Protein AF-A0A5D2XJV5-F1 (afdb_monomer)

Secondary structure (DSSP, 8-state):
--HHHHHHHHHHHHHHHT-TTSSS-S--EEEEEE-SSTT-EEEEEEEEEEEEEEETTEEEEEEEEEEE-SSTTSEEEEEE-GGGEE-BS--HHHHHHHHHTTTTT--S---BHHHHHHHHHHHHHHHHHHHHHHT--

Nearest PDB structures (foldseek):
  7uw8-assembly1_A  TM=7.074E-01  e=2.731E-01  Drosophila melanogaster
  7uve-assembly1_A  TM=6.570E-01  e=4.070E-01  Drosophila melanogaster
  3oa6-assembly1_B  TM=5.394E-01  e=4.561E-01  Homo sapiens
  3m9q-assembly2_B  TM=5.382E-01  e=5.730E-01  Drosophila melanogaster
  3ob9-assembly4_D  TM=4.872E-01  e=5.412E-01  Homo sapiens

pLDDT: mean 74.32, std 17.17, range [41.03, 94.56]

Mean predicted aligned error: 12.44 Å

Foldseek 3Di:
DCPVVVLVVVLVVVCVVQDVPPPARQFDAWWWADDPDPPDIFIWTFRDWDWDADDPVGIAIWTWTFTDDLDNVDTDIDTHHPVRIFGWPDDPSLSSSCSPVVNPSPDPDTDTPVNVVVVVVVVVVVVVVVVVVVVVD

InterPro domains:
  IPR007462 Protein CONTINUOUS VASCULAR RING 1-like [PF04367] (1-74)
  IPR007462 Protein CONTINUOUS VASCULAR RING 1-like [PTHR31876] (1-114)

Sequence (137 aa):
MPLISYIYSASKQISTAISPDQKSKAFKEVAIIRHPRIGEYGFGFITSTVILHGSSAGSEELNCVYVPSNHLYTGDVFLISSNGIVRPNLSVREGIEIVISGGMSVPRMLTTLDARVNEAIEIAGLENSTTQVTAAS

Solvent-accessible surface area (backbone atoms only — not comparable to full-atom values): 8058 Å² total; per-residue (Å²): 132,72,68,65,61,54,54,53,50,54,47,47,56,52,50,59,76,64,38,80,86,46,99,63,62,68,63,70,38,34,32,36,33,76,38,101,51,92,94,41,72,36,65,30,29,32,47,51,74,48,76,48,76,77,51,102,88,44,75,44,67,27,35,35,30,41,29,56,53,96,44,89,90,44,61,50,79,42,77,39,44,68,89,60,48,44,43,47,74,50,53,55,64,57,49,50,46,18,52,77,52,74,51,73,62,57,68,98,72,82,52,41,52,68,56,53,52,52,54,52,50,52,54,52,53,54,54,59,56,56,56,59,64,65,74,75,113

Structure (mmCIF, N/CA/C/O backbone):
data_AF-A0A5D2XJV5-F1
#
_entry.id   AF-A0A5D2XJV5-F1
#
loop_
_atom_site.group_PDB
_atom_site.id
_atom_site.type_symbol
_atom_site.label_atom_id
_atom_site.label_alt_id
_atom_site.label_comp_id
_atom_site.label_asym_id
_atom_site.label_entity_id
_atom_site.label_seq_id
_atom_site.pdbx_PDB_ins_code
_atom_site.Cartn_x
_atom_site.Cartn_y
_atom_site.Cartn_z
_atom_site.occupancy
_atom_site.B_iso_or_equiv
_atom_site.auth_seq_id
_atom_site.auth_comp_id
_atom_site.auth_asym_id
_atom_site.auth_atom_id
_atom_site.pdbx_PDB_model_num
ATOM 1 N N . MET A 1 1 ? 30.961 8.933 -4.464 1.00 46.91 1 MET A N 1
ATOM 2 C CA . MET A 1 1 ? 29.707 8.710 -5.220 1.00 46.91 1 MET A CA 1
ATOM 3 C C . MET A 1 1 ? 28.531 9.291 -4.427 1.00 46.91 1 MET A C 1
ATOM 5 O O . MET A 1 1 ? 28.173 8.696 -3.420 1.00 46.91 1 MET A O 1
ATOM 9 N N . PRO A 1 2 ? 27.980 10.463 -4.800 1.00 48.50 2 PRO A N 1
ATOM 10 C CA . PRO A 1 2 ? 27.105 11.281 -3.941 1.00 48.50 2 PRO A CA 1
ATOM 11 C C . PRO A 1 2 ? 25.588 11.025 -4.088 1.00 48.50 2 PRO A C 1
ATOM 13 O O . PRO A 1 2 ? 24.788 11.710 -3.455 1.00 48.50 2 PRO A O 1
ATOM 16 N N . LEU A 1 3 ? 25.162 10.045 -4.896 1.00 48.38 3 LEU A N 1
ATOM 17 C CA . LEU A 1 3 ? 23.733 9.771 -5.127 1.00 48.38 3 LEU A CA 1
ATOM 18 C C . LEU A 1 3 ? 23.038 9.193 -3.879 1.00 48.38 3 LEU A C 1
ATOM 20 O O . LEU A 1 3 ? 21.909 9.557 -3.560 1.00 48.38 3 LEU A O 1
ATOM 24 N N . ILE A 1 4 ? 23.754 8.350 -3.126 1.00 47.66 4 ILE A N 1
ATOM 25 C CA . ILE A 1 4 ? 23.247 7.697 -1.914 1.00 47.66 4 ILE A CA 1
ATOM 26 C C . ILE A 1 4 ? 22.898 8.733 -0.833 1.00 47.66 4 ILE A C 1
ATOM 28 O O . ILE A 1 4 ? 21.841 8.647 -0.214 1.00 47.66 4 ILE A O 1
ATOM 32 N N . SER A 1 5 ? 23.729 9.761 -0.637 1.00 47.28 5 SER A N 1
ATOM 33 C CA . SER A 1 5 ? 23.507 10.765 0.413 1.00 47.28 5 SER A CA 1
ATOM 34 C C . SER A 1 5 ? 22.274 11.645 0.182 1.00 47.28 5 SER A C 1
ATOM 36 O O . SER A 1 5 ? 21.680 12.105 1.155 1.00 47.28 5 SER A O 1
ATOM 38 N N . TYR A 1 6 ? 21.870 11.865 -1.074 1.00 51.78 6 TYR A N 1
ATOM 39 C CA . TYR A 1 6 ? 20.719 12.717 -1.401 1.00 51.78 6 TYR A CA 1
ATOM 40 C C . TYR A 1 6 ? 19.375 11.997 -1.189 1.00 51.78 6 TYR A C 1
ATOM 42 O O . TYR A 1 6 ? 18.397 12.601 -0.755 1.00 51.78 6 TYR A O 1
ATOM 50 N N . ILE A 1 7 ? 19.339 10.677 -1.410 1.00 53.44 7 ILE A N 1
ATOM 51 C CA . ILE A 1 7 ? 18.173 9.839 -1.088 1.00 53.44 7 ILE A CA 1
ATOM 52 C C . ILE A 1 7 ? 17.981 9.778 0.432 1.00 53.44 7 ILE A C 1
ATOM 54 O O . ILE A 1 7 ? 16.867 9.963 0.918 1.00 53.44 7 ILE A O 1
ATOM 58 N N . TYR A 1 8 ? 19.067 9.609 1.198 1.00 49.47 8 TYR A N 1
ATOM 59 C CA . TYR A 1 8 ? 18.996 9.619 2.662 1.00 49.47 8 TYR A CA 1
ATOM 60 C C . TYR A 1 8 ? 18.536 10.970 3.224 1.00 49.47 8 TYR A C 1
ATOM 62 O O . TYR A 1 8 ? 17.815 10.982 4.218 1.00 49.47 8 TYR A O 1
ATOM 70 N N . SER A 1 9 ? 18.903 12.105 2.616 1.00 51.38 9 SER A N 1
ATOM 71 C CA . SER A 1 9 ? 18.490 13.428 3.107 1.00 51.38 9 SER A CA 1
ATOM 72 C C . SER A 1 9 ? 17.022 13.749 2.803 1.00 51.38 9 SER A C 1
ATOM 74 O O . SER A 1 9 ? 16.323 14.228 3.697 1.00 51.38 9 SER A O 1
ATOM 76 N N . ALA A 1 10 ? 16.523 13.430 1.604 1.00 49.62 10 ALA A N 1
ATOM 77 C CA . ALA A 1 10 ? 15.105 13.576 1.255 1.00 49.62 10 ALA A CA 1
ATOM 78 C C . ALA A 1 10 ? 14.216 12.602 2.050 1.00 49.62 10 ALA A C 1
ATOM 80 O O . ALA A 1 10 ? 13.194 13.006 2.607 1.00 49.62 10 ALA A O 1
ATOM 81 N N . SER A 1 11 ? 14.661 11.348 2.194 1.00 46.62 11 SER A N 1
ATOM 82 C CA . SER A 1 11 ? 14.035 10.351 3.071 1.00 46.62 11 SER A CA 1
ATOM 83 C C . SER A 1 11 ? 13.986 10.835 4.522 1.00 46.62 11 SER A C 1
ATOM 85 O O . SER A 1 11 ? 12.948 10.735 5.170 1.00 46.62 11 SER A O 1
ATOM 87 N N . LYS A 1 12 ? 15.059 11.462 5.025 1.00 53.22 12 LYS A N 1
ATOM 88 C CA . LYS A 1 12 ? 15.091 12.025 6.381 1.00 53.22 12 LYS A CA 1
ATOM 89 C C . LYS A 1 12 ? 14.098 13.172 6.556 1.00 53.22 12 LYS A C 1
ATOM 91 O O . LYS A 1 12 ? 13.391 13.162 7.554 1.00 53.22 12 LYS A O 1
ATOM 96 N N . GLN A 1 13 ? 13.999 14.102 5.601 1.00 51.75 13 GLN A N 1
ATOM 97 C CA . GLN A 1 13 ? 13.048 15.226 5.658 1.00 51.75 13 GLN A CA 1
ATOM 98 C C . GLN A 1 13 ? 11.589 14.756 5.666 1.00 51.75 13 GLN A C 1
ATOM 100 O O . GLN A 1 13 ? 10.792 15.219 6.484 1.00 51.75 13 GLN A O 1
ATOM 105 N N . ILE A 1 14 ? 11.262 13.783 4.818 1.00 53.25 14 ILE A N 1
ATOM 106 C CA . ILE A 1 14 ? 9.936 13.167 4.747 1.00 53.25 14 ILE A CA 1
ATOM 107 C C . ILE A 1 14 ? 9.652 12.337 6.006 1.00 53.25 14 ILE A C 1
ATOM 109 O O . ILE A 1 14 ? 8.588 12.465 6.602 1.00 53.25 14 ILE A O 1
ATOM 113 N N . SER A 1 15 ? 10.624 11.560 6.488 1.00 47.09 15 SER A N 1
ATOM 114 C CA . SER A 1 15 ? 10.507 10.803 7.737 1.00 47.09 15 SER A CA 1
ATOM 115 C C . SER A 1 15 ? 10.274 11.706 8.953 1.00 47.09 15 SER A C 1
ATOM 117 O O . SER A 1 15 ? 9.565 11.288 9.863 1.00 47.09 15 SER A O 1
ATOM 119 N N . THR A 1 16 ? 10.828 12.926 8.984 1.00 50.81 16 THR A N 1
ATOM 120 C CA . THR A 1 16 ? 10.517 13.927 10.025 1.00 50.81 16 THR A CA 1
ATOM 121 C C . THR A 1 16 ? 9.150 14.582 9.854 1.00 50.81 16 THR A C 1
ATOM 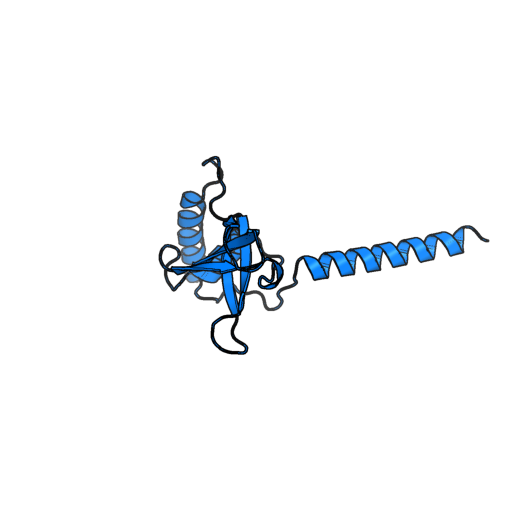123 O O . THR A 1 16 ? 8.548 14.954 10.855 1.00 50.81 16 THR A O 1
ATOM 126 N N . ALA A 1 17 ? 8.627 14.714 8.631 1.00 51.81 17 ALA A N 1
ATOM 127 C CA . ALA A 1 17 ? 7.255 15.186 8.413 1.00 51.81 17 ALA A CA 1
ATOM 128 C C . ALA A 1 17 ? 6.214 14.143 8.866 1.00 51.81 17 ALA A C 1
ATOM 130 O O . ALA A 1 17 ? 5.116 14.494 9.286 1.00 51.81 17 ALA A O 1
ATOM 131 N N . ILE A 1 18 ? 6.598 12.864 8.850 1.00 52.47 18 ILE A N 1
ATOM 132 C CA . ILE A 1 18 ? 5.821 11.712 9.330 1.00 52.47 18 ILE A CA 1
ATOM 133 C C . ILE A 1 18 ? 6.309 11.305 10.743 1.00 52.47 18 ILE A C 1
ATOM 135 O O . ILE A 1 18 ? 6.248 10.138 11.132 1.00 52.47 18 ILE A O 1
ATOM 139 N N . SER A 1 19 ? 6.858 12.261 11.509 1.00 41.22 19 SER A N 1
ATOM 140 C CA . SER A 1 19 ? 7.421 12.016 12.841 1.00 41.22 19 SER A CA 1
ATOM 141 C C . SER A 1 19 ? 6.413 11.311 13.765 1.00 41.22 19 SER A C 1
ATOM 143 O O . SER A 1 19 ? 5.243 11.700 13.803 1.00 41.22 19 SER A O 1
ATOM 145 N N . PRO A 1 20 ? 6.858 10.341 14.585 1.00 46.59 20 PRO A N 1
ATOM 146 C CA . PRO A 1 20 ? 6.006 9.576 15.502 1.00 46.59 20 PRO A CA 1
ATOM 147 C C . PRO A 1 20 ? 5.401 10.399 16.657 1.00 46.59 20 PRO A C 1
ATOM 149 O O . PRO A 1 20 ? 4.623 9.857 17.437 1.00 46.59 20 PRO A O 1
ATOM 152 N N . ASP A 1 21 ? 5.754 11.684 16.772 1.00 45.12 21 ASP A N 1
ATOM 153 C CA . ASP A 1 21 ? 5.359 12.583 17.866 1.00 45.12 21 ASP A CA 1
ATOM 154 C C . ASP A 1 21 ? 4.009 13.297 17.631 1.00 45.12 21 ASP A C 1
ATOM 156 O O . ASP A 1 21 ? 3.468 13.958 18.515 1.00 45.12 21 ASP A O 1
ATOM 160 N N . GLN A 1 22 ? 3.399 13.118 16.455 1.00 46.19 22 GLN A N 1
ATOM 161 C CA . GLN A 1 22 ? 1.967 13.356 16.279 1.00 46.19 22 GLN A CA 1
ATOM 162 C C . GLN A 1 22 ? 1.247 12.058 16.653 1.00 46.19 22 GLN A C 1
ATOM 164 O O . GLN A 1 22 ? 1.525 11.013 16.073 1.00 46.19 22 GLN A O 1
ATOM 169 N N . LYS A 1 23 ? 0.320 12.106 17.615 1.00 41.03 23 LYS A N 1
ATOM 170 C CA . LYS A 1 23 ? -0.398 10.963 18.235 1.00 41.03 23 LYS A CA 1
ATOM 171 C C . LYS A 1 23 ? -1.172 10.025 17.275 1.00 41.03 23 LYS A C 1
ATOM 173 O O . LYS A 1 23 ? -1.917 9.164 17.731 1.00 41.03 23 LYS A O 1
ATOM 178 N N . SER A 1 24 ? -0.995 10.154 15.963 1.00 46.34 24 SER A N 1
ATOM 179 C CA . SER A 1 24 ? -1.520 9.286 14.916 1.00 46.34 24 SER A CA 1
ATOM 180 C C . SER A 1 24 ? -0.438 9.076 13.851 1.00 46.34 24 SER A C 1
ATOM 182 O O . SER A 1 24 ? -0.157 9.982 13.070 1.00 46.34 24 SER A O 1
ATOM 184 N N . LYS A 1 25 ? 0.165 7.881 13.789 1.00 56.47 25 LYS A N 1
ATOM 185 C CA . LYS A 1 25 ? 1.030 7.476 12.666 1.00 56.47 25 LYS A CA 1
ATOM 186 C C . LYS A 1 25 ? 0.222 7.597 11.363 1.00 56.47 25 LYS A C 1
ATOM 188 O O . LYS A 1 25 ? -0.705 6.819 11.165 1.00 56.47 25 LYS A O 1
ATOM 193 N N . ALA A 1 26 ? 0.537 8.578 10.511 1.00 65.75 26 ALA A N 1
ATOM 194 C CA . ALA A 1 26 ? -0.236 8.866 9.292 1.00 65.75 26 ALA A CA 1
ATOM 195 C C . ALA A 1 26 ? -0.251 7.688 8.299 1.00 65.75 26 ALA A C 1
ATOM 197 O O . ALA A 1 26 ? -1.262 7.435 7.650 1.00 65.75 26 ALA A O 1
ATOM 198 N N . PHE A 1 27 ? 0.850 6.935 8.240 1.00 71.88 27 PHE A N 1
ATOM 199 C CA . PHE A 1 27 ? 0.951 5.659 7.539 1.00 71.88 27 PHE A CA 1
ATOM 200 C C . PHE A 1 27 ? 1.148 4.546 8.562 1.00 71.88 27 PHE A C 1
ATOM 202 O O . PHE A 1 27 ? 2.064 4.601 9.388 1.00 71.88 27 PHE A O 1
ATOM 209 N N . LYS A 1 28 ? 0.279 3.542 8.510 1.00 82.19 28 LYS A N 1
ATOM 210 C CA . LYS A 1 28 ? 0.294 2.407 9.433 1.00 82.19 28 LYS A CA 1
ATOM 211 C C . LYS A 1 28 ? 1.114 1.257 8.869 1.00 82.19 28 LYS A C 1
ATOM 213 O O . LYS A 1 28 ? 1.970 0.722 9.567 1.00 82.19 28 LYS A O 1
ATOM 218 N N . GLU A 1 29 ? 0.876 0.919 7.605 1.00 89.81 29 GLU A N 1
ATOM 219 C CA . GLU A 1 29 ? 1.428 -0.265 6.943 1.00 89.81 29 GLU A CA 1
ATOM 220 C C . GLU A 1 29 ? 1.711 0.018 5.464 1.00 89.81 29 GLU A C 1
ATOM 222 O O . GLU A 1 29 ? 1.107 0.909 4.864 1.00 89.81 29 GLU A O 1
ATOM 227 N N . VAL A 1 30 ? 2.611 -0.764 4.868 1.00 93.00 30 VAL A N 1
ATOM 228 C CA . VAL A 1 30 ? 2.800 -0.807 3.413 1.00 93.00 30 VAL A CA 1
ATOM 229 C C . VAL A 1 30 ? 1.758 -1.750 2.814 1.00 93.00 30 VAL A C 1
ATOM 231 O O . VAL A 1 30 ? 1.451 -2.795 3.384 1.00 93.00 30 VAL A O 1
ATOM 234 N N . ALA A 1 31 ? 1.225 -1.390 1.654 1.00 94.56 31 ALA A N 1
ATOM 235 C CA . ALA A 1 31 ? 0.277 -2.185 0.892 1.00 94.56 31 ALA A CA 1
ATOM 236 C C . ALA A 1 31 ? 0.770 -2.365 -0.542 1.00 94.56 31 ALA A C 1
ATOM 238 O O . ALA A 1 31 ? 1.315 -1.448 -1.154 1.00 94.56 31 ALA A O 1
ATOM 239 N N . ILE A 1 32 ? 0.524 -3.547 -1.090 1.00 94.19 32 ILE A N 1
ATOM 240 C CA . ILE A 1 32 ? 0.599 -3.821 -2.518 1.00 94.19 32 ILE A CA 1
ATOM 241 C C . ILE A 1 32 ? -0.825 -4.102 -2.984 1.00 94.19 32 ILE A C 1
ATOM 243 O O . ILE A 1 32 ? -1.509 -4.972 -2.440 1.00 94.19 32 ILE A O 1
ATOM 247 N N . ILE A 1 33 ? -1.280 -3.344 -3.977 1.00 94.00 33 ILE A N 1
ATOM 248 C CA . ILE A 1 33 ? -2.641 -3.429 -4.511 1.00 94.00 33 ILE A CA 1
ATOM 249 C C . ILE A 1 33 ? -2.603 -3.780 -5.993 1.00 94.00 33 ILE A C 1
ATOM 251 O O . ILE A 1 33 ? -1.618 -3.508 -6.677 1.00 94.00 33 ILE A O 1
ATOM 255 N N . ARG A 1 34 ? -3.684 -4.359 -6.517 1.00 89.38 34 ARG A N 1
ATOM 256 C CA . ARG A 1 34 ? -3.825 -4.539 -7.967 1.00 89.38 34 ARG A CA 1
ATOM 257 C C . ARG A 1 34 ? -4.043 -3.178 -8.630 1.00 89.38 34 ARG A C 1
ATOM 259 O O . ARG A 1 34 ? -4.920 -2.429 -8.208 1.00 89.38 34 ARG A O 1
ATOM 266 N N . HIS A 1 35 ? -3.247 -2.861 -9.647 1.00 83.44 35 HIS A N 1
ATOM 267 C CA . HIS A 1 35 ? -3.429 -1.662 -10.468 1.00 83.44 35 HIS A CA 1
ATOM 268 C C . HIS A 1 35 ? -4.442 -1.971 -11.602 1.00 83.44 35 HIS A C 1
ATOM 270 O O . HIS A 1 35 ? -4.690 -3.148 -11.870 1.00 83.44 35 HIS A O 1
ATOM 276 N N . PRO A 1 36 ? -5.083 -0.979 -12.259 1.00 77.88 36 PRO A N 1
ATOM 277 C CA . PRO A 1 36 ? -6.202 -1.201 -13.182 1.00 77.88 36 PRO A CA 1
ATOM 278 C C . PRO A 1 36 ? -5.924 -2.174 -14.330 1.00 77.88 36 PRO A C 1
ATOM 280 O O . PRO A 1 36 ? -6.858 -2.736 -14.900 1.00 77.88 36 PRO A O 1
ATOM 283 N N . ARG A 1 37 ? -4.655 -2.369 -14.699 1.00 83.75 37 ARG A N 1
ATOM 284 C CA . ARG A 1 37 ? -4.260 -3.319 -15.735 1.00 83.75 37 ARG A CA 1
ATOM 285 C C . ARG A 1 37 ? -3.905 -4.670 -15.128 1.00 83.75 37 ARG A C 1
ATOM 287 O O . ARG A 1 37 ? -3.255 -4.780 -14.092 1.00 83.75 37 ARG A O 1
ATOM 294 N N . ILE A 1 38 ? -4.313 -5.722 -15.829 1.00 83.56 38 ILE A N 1
ATOM 295 C CA . ILE A 1 38 ? -4.047 -7.105 -15.435 1.00 83.56 38 ILE A CA 1
ATOM 296 C C . ILE A 1 38 ? -2.533 -7.329 -15.361 1.00 83.56 38 ILE A C 1
ATOM 298 O O . ILE A 1 38 ? -1.813 -7.058 -16.318 1.00 83.56 38 ILE A O 1
ATOM 302 N N . GLY A 1 39 ? -2.072 -7.853 -14.225 1.00 83.75 39 GLY A N 1
ATOM 303 C CA . GLY A 1 39 ? -0.657 -8.132 -13.975 1.00 83.75 39 GLY A CA 1
ATOM 304 C C . GLY A 1 39 ? 0.138 -6.951 -13.414 1.00 83.75 39 GLY A C 1
ATOM 305 O O . GLY A 1 39 ? 1.299 -7.140 -13.061 1.00 83.75 39 GLY A O 1
ATOM 306 N N . GLU A 1 40 ? -0.465 -5.767 -13.279 1.00 88.25 40 GLU A N 1
ATOM 307 C CA . GLU A 1 40 ? 0.180 -4.615 -12.655 1.00 88.25 40 GLU A CA 1
ATOM 308 C C . GLU A 1 40 ? -0.161 -4.531 -11.161 1.00 88.25 40 GLU A C 1
ATOM 310 O O . GLU A 1 40 ? -1.297 -4.754 -10.728 1.00 88.25 40 GLU A O 1
ATOM 315 N N . TYR A 1 41 ? 0.844 -4.171 -10.367 1.00 91.12 41 TYR A N 1
ATOM 316 C CA . TYR A 1 41 ? 0.719 -3.963 -8.932 1.00 91.12 41 TYR A CA 1
ATOM 317 C C . TYR A 1 41 ? 1.204 -2.563 -8.575 1.00 91.12 41 TYR A C 1
ATOM 319 O O . TYR A 1 41 ? 2.228 -2.104 -9.077 1.00 91.12 41 TYR A O 1
ATOM 327 N N . GLY A 1 42 ? 0.460 -1.894 -7.701 1.00 91.56 42 GLY A N 1
ATOM 328 C CA . GLY A 1 42 ? 0.811 -0.591 -7.157 1.00 91.56 42 GLY A CA 1
ATOM 329 C C . GLY A 1 42 ? 1.325 -0.715 -5.730 1.00 91.56 42 GLY A C 1
ATOM 330 O O . GLY A 1 42 ? 0.767 -1.470 -4.932 1.00 91.56 42 GLY A O 1
ATOM 331 N N . PHE A 1 43 ? 2.361 0.056 -5.405 1.00 91.69 43 PHE A N 1
ATOM 332 C CA . PHE A 1 43 ? 2.770 0.295 -4.024 1.00 91.69 43 PHE A CA 1
ATOM 333 C C . PHE A 1 43 ? 1.896 1.381 -3.404 1.00 91.69 43 PHE A C 1
ATOM 335 O O . PHE A 1 43 ? 1.633 2.407 -4.025 1.00 91.69 43 PHE A O 1
ATOM 342 N N . GLY A 1 44 ? 1.487 1.177 -2.161 1.00 92.75 44 GLY A N 1
ATOM 343 C CA . GLY A 1 44 ? 0.742 2.158 -1.394 1.00 92.75 44 GLY A CA 1
ATOM 344 C C . GLY A 1 44 ? 0.959 2.002 0.101 1.00 92.75 44 GLY A C 1
ATOM 345 O O . GLY A 1 44 ? 1.722 1.153 0.566 1.00 92.75 44 GLY A O 1
ATOM 346 N N . PHE A 1 45 ? 0.263 2.833 0.861 1.00 92.31 45 PHE A N 1
ATOM 347 C CA . PHE A 1 45 ? 0.320 2.854 2.312 1.00 92.31 45 PHE A CA 1
ATOM 348 C C . PHE A 1 45 ? -1.086 2.836 2.885 1.00 92.31 45 PHE A C 1
ATOM 350 O O . PHE A 1 45 ? -1.930 3.649 2.505 1.00 92.31 45 PHE A O 1
ATOM 357 N N . ILE A 1 46 ? -1.325 1.936 3.833 1.00 91.44 46 ILE A N 1
ATOM 358 C CA . ILE A 1 46 ? -2.559 1.931 4.610 1.00 91.44 46 ILE A CA 1
ATOM 359 C C . ILE A 1 46 ? -2.484 3.091 5.600 1.00 91.44 46 ILE A C 1
ATOM 361 O O . ILE A 1 46 ? -1.566 3.159 6.421 1.00 91.44 46 ILE A O 1
ATOM 365 N N . THR A 1 47 ? -3.446 4.004 5.530 1.00 87.19 47 THR A N 1
ATOM 366 C CA . THR A 1 47 ? -3.525 5.178 6.414 1.00 87.19 47 THR A CA 1
ATOM 367 C C . THR A 1 47 ? -4.562 4.971 7.514 1.00 87.19 47 THR A C 1
ATOM 369 O O . THR A 1 47 ? -4.338 5.299 8.681 1.00 87.19 47 THR A O 1
ATOM 372 N N . SER A 1 48 ? -5.696 4.364 7.174 1.00 85.50 48 SER A N 1
ATOM 373 C CA . SER A 1 48 ? -6.807 4.125 8.090 1.00 85.50 48 SER A CA 1
ATOM 374 C C . SER A 1 48 ? -7.693 2.971 7.619 1.00 85.50 48 SER A C 1
ATOM 376 O O . SER A 1 48 ? -7.503 2.420 6.536 1.00 85.50 48 SER A O 1
ATOM 378 N N . THR A 1 49 ? -8.668 2.624 8.452 1.00 89.62 49 THR A N 1
ATOM 379 C CA . THR A 1 49 ? -9.718 1.654 8.145 1.00 89.62 49 THR A CA 1
ATOM 380 C C . THR A 1 49 ? -11.054 2.347 8.368 1.00 89.62 49 THR A C 1
ATOM 382 O O . THR A 1 49 ? -11.186 3.142 9.303 1.00 89.62 49 THR A O 1
ATOM 385 N N . VAL A 1 50 ? -12.014 2.104 7.484 1.00 89.44 50 VAL A N 1
ATOM 386 C CA . VAL A 1 50 ? -13.332 2.740 7.484 1.00 89.44 50 VAL A CA 1
ATOM 387 C C . VAL A 1 50 ? -14.415 1.681 7.330 1.00 89.44 50 VAL A C 1
ATOM 389 O O . VAL A 1 50 ? -14.218 0.681 6.647 1.00 89.44 50 VAL A O 1
ATOM 392 N N . ILE A 1 51 ? -15.573 1.917 7.943 1.00 90.75 51 ILE A N 1
ATOM 393 C CA . ILE A 1 51 ? -16.765 1.089 7.744 1.00 90.75 51 ILE A CA 1
ATOM 394 C C . ILE A 1 51 ? -17.674 1.827 6.765 1.00 90.75 51 ILE A C 1
ATOM 396 O O . ILE A 1 51 ? -18.177 2.911 7.066 1.00 90.75 51 ILE A O 1
ATOM 400 N N . LEU A 1 52 ? -17.869 1.251 5.582 1.00 87.19 52 LEU A N 1
ATOM 401 C CA . LEU A 1 52 ? -18.774 1.771 4.570 1.00 87.19 52 LEU A CA 1
ATOM 402 C C . LEU A 1 52 ? -20.173 1.193 4.797 1.00 87.19 52 LEU A C 1
ATOM 404 O O . LEU A 1 52 ? -20.408 0.000 4.610 1.00 87.19 52 LEU A O 1
ATOM 408 N N . HIS A 1 53 ? -21.110 2.049 5.198 1.00 84.44 53 HIS A N 1
ATOM 409 C CA . HIS A 1 53 ? -22.518 1.690 5.343 1.00 84.44 53 HIS A CA 1
ATOM 410 C C . HIS A 1 53 ? -23.279 1.932 4.033 1.00 84.44 53 HIS A C 1
ATOM 412 O O . HIS A 1 53 ? -23.122 2.983 3.415 1.00 84.44 53 HIS A O 1
ATOM 418 N N . GLY A 1 54 ? -24.154 0.996 3.649 1.00 73.56 54 GLY A N 1
ATOM 419 C CA . GLY A 1 54 ? -25.116 1.204 2.559 1.00 73.56 54 GLY A CA 1
ATOM 420 C C . GLY A 1 54 ? -24.809 0.483 1.246 1.00 73.56 54 GLY A C 1
ATOM 421 O O . GLY A 1 54 ? -25.445 0.792 0.240 1.00 73.56 54 GLY A O 1
ATOM 422 N N . SER A 1 55 ? -23.891 -0.490 1.228 1.00 64.56 55 SER A N 1
ATOM 423 C CA . SER A 1 55 ? -23.836 -1.430 0.105 1.00 64.56 55 SER A CA 1
ATOM 424 C C . SER A 1 55 ? -25.066 -2.346 0.158 1.00 64.56 55 SER A C 1
ATOM 426 O O . SER A 1 55 ? -25.613 -2.607 1.233 1.00 64.56 55 SER A O 1
ATOM 428 N N . SER A 1 56 ? -25.516 -2.874 -0.985 1.00 65.38 56 SER A N 1
ATOM 429 C CA . SER A 1 56 ? -26.650 -3.816 -1.032 1.00 65.38 56 SER A CA 1
ATOM 430 C C . SER A 1 56 ? -26.423 -5.093 -0.199 1.00 65.38 56 SER A C 1
ATOM 432 O O . SER A 1 56 ? -27.360 -5.861 -0.008 1.00 65.38 56 SER A O 1
ATOM 434 N N . ALA A 1 57 ? -25.199 -5.310 0.301 1.00 67.19 57 ALA A N 1
ATOM 435 C CA . ALA A 1 57 ? -24.788 -6.433 1.136 1.00 67.19 57 ALA A CA 1
ATOM 436 C C . ALA A 1 57 ? -24.574 -6.078 2.629 1.00 67.19 57 ALA A C 1
ATOM 438 O O . ALA A 1 57 ? -24.279 -6.976 3.413 1.00 67.19 57 ALA A O 1
ATOM 439 N N . GLY A 1 58 ? -24.731 -4.811 3.045 1.00 81.56 58 GLY A N 1
ATOM 440 C CA . GLY A 1 58 ? -24.590 -4.376 4.443 1.00 81.56 58 GLY A CA 1
ATOM 441 C C . GLY A 1 58 ? -23.433 -3.400 4.694 1.00 81.56 58 GLY A C 1
ATOM 442 O O . GLY A 1 58 ? -23.073 -2.602 3.829 1.00 81.56 58 GLY A O 1
ATOM 443 N N . SER A 1 59 ? -22.893 -3.405 5.917 1.00 84.06 59 SER A N 1
ATOM 444 C CA . SER A 1 59 ? -21.690 -2.638 6.268 1.00 84.06 59 SER A CA 1
ATOM 445 C C . SER A 1 59 ? -20.433 -3.409 5.878 1.00 84.06 59 SER A C 1
ATOM 447 O O . SER A 1 59 ? -20.281 -4.560 6.285 1.00 84.06 59 SER A O 1
ATOM 449 N N . GLU A 1 60 ? -19.525 -2.771 5.147 1.00 89.06 60 GLU A N 1
ATOM 450 C CA . GLU A 1 60 ? -18.257 -3.364 4.717 1.00 89.06 60 GLU A CA 1
ATOM 451 C C . GLU A 1 60 ? -17.073 -2.619 5.341 1.00 89.06 60 GLU A C 1
ATOM 453 O O . GLU A 1 60 ? -17.018 -1.391 5.313 1.00 89.06 60 GLU A O 1
ATOM 458 N N . GLU A 1 61 ? -16.115 -3.356 5.903 1.00 91.06 61 GLU A N 1
ATOM 459 C CA . GLU A 1 61 ? -14.865 -2.785 6.402 1.00 91.06 61 GLU A CA 1
ATOM 460 C C . GLU A 1 61 ? -13.833 -2.686 5.269 1.00 91.06 61 GLU A C 1
ATOM 462 O O . GLU A 1 61 ? -13.484 -3.677 4.623 1.00 91.06 61 GLU A O 1
ATOM 467 N N . LEU A 1 62 ? -13.333 -1.474 5.032 1.00 93.38 62 LEU A N 1
ATOM 468 C CA . LEU A 1 62 ? -12.408 -1.144 3.953 1.00 93.38 62 LEU A CA 1
ATOM 469 C C . LEU A 1 62 ? -11.163 -0.458 4.508 1.00 93.38 62 LEU A C 1
ATOM 471 O O . LEU A 1 62 ? -11.231 0.359 5.424 1.00 93.38 62 LEU A O 1
ATOM 475 N N . ASN A 1 63 ? -10.012 -0.733 3.906 1.00 93.62 63 ASN A N 1
ATOM 476 C CA . ASN A 1 63 ? -8.771 -0.037 4.217 1.00 93.62 63 ASN A CA 1
ATOM 477 C C . ASN A 1 63 ?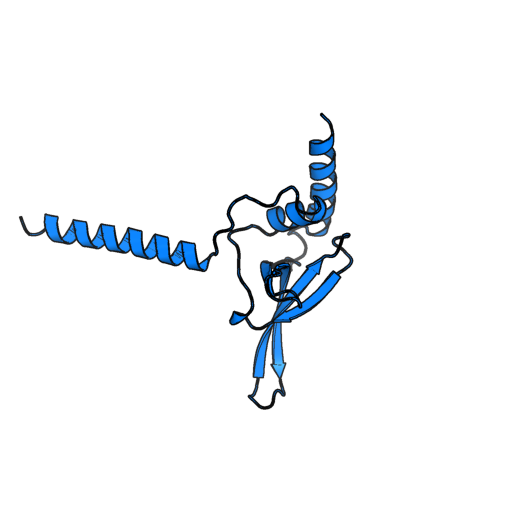 -8.599 1.145 3.264 1.00 93.62 63 ASN A C 1
ATOM 479 O O . ASN A 1 63 ? -8.748 1.001 2.050 1.00 93.62 63 ASN A O 1
ATOM 483 N N . CYS A 1 64 ? -8.246 2.298 3.821 1.00 92.00 64 CYS A N 1
ATOM 484 C CA . CYS A 1 64 ? -7.839 3.471 3.067 1.00 92.00 64 CYS A CA 1
ATOM 485 C C . CYS A 1 64 ? -6.369 3.323 2.671 1.00 92.00 64 CYS A C 1
ATOM 487 O O . CYS A 1 64 ? -5.479 3.334 3.528 1.00 92.00 64 CYS A O 1
ATOM 489 N N . VAL A 1 65 ? -6.124 3.166 1.372 1.00 93.06 65 VAL A N 1
ATOM 490 C CA . VAL A 1 65 ? -4.797 2.983 0.789 1.00 93.06 65 VAL A CA 1
ATOM 491 C C . VAL A 1 65 ? -4.434 4.214 -0.028 1.00 93.06 65 VAL A C 1
ATOM 493 O O . VAL A 1 65 ? -5.067 4.508 -1.039 1.00 93.06 65 VAL A O 1
ATOM 496 N N . TYR A 1 66 ? -3.391 4.918 0.402 1.00 91.00 66 TYR A N 1
ATOM 497 C CA . TYR A 1 66 ? -2.776 5.997 -0.360 1.00 91.00 66 TYR A CA 1
ATOM 498 C C . TYR A 1 66 ? -1.723 5.430 -1.315 1.00 91.00 66 TYR A C 1
ATOM 500 O O . TYR A 1 66 ? -0.786 4.766 -0.872 1.00 91.00 66 TYR A O 1
ATOM 508 N N . VAL A 1 67 ? -1.861 5.697 -2.610 1.00 91.62 67 VAL A N 1
ATOM 509 C CA . VAL A 1 67 ? -0.927 5.275 -3.658 1.00 91.62 67 VAL A CA 1
ATOM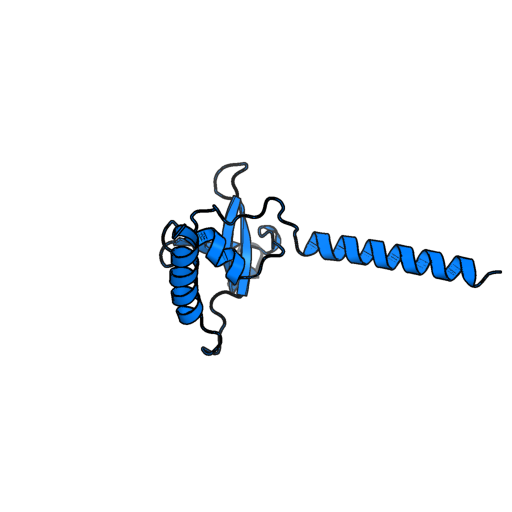 510 C C . VAL A 1 67 ? -0.199 6.511 -4.173 1.00 91.62 67 VAL A C 1
ATOM 512 O O . VAL A 1 67 ? -0.805 7.323 -4.876 1.00 91.62 67 VAL A O 1
ATOM 515 N N . PRO A 1 68 ? 1.080 6.699 -3.818 1.00 86.81 68 PRO A N 1
ATOM 516 C CA . PRO A 1 68 ? 1.828 7.857 -4.268 1.00 86.81 68 PRO A CA 1
ATOM 517 C C . PRO A 1 68 ? 2.125 7.778 -5.764 1.00 86.81 68 PRO A C 1
ATOM 519 O O . PRO A 1 68 ? 2.383 6.714 -6.325 1.00 86.81 68 PRO A O 1
ATOM 522 N N . SER A 1 69 ? 2.137 8.948 -6.389 1.00 81.31 69 SER A N 1
ATOM 523 C CA . SER A 1 69 ? 2.701 9.168 -7.718 1.00 81.31 69 SER A CA 1
ATOM 524 C C . SER A 1 69 ? 4.220 9.417 -7.584 1.00 81.31 69 SER A C 1
ATOM 526 O O . SER A 1 69 ? 4.892 8.847 -6.727 1.00 81.31 69 SER A O 1
ATOM 528 N N . ASN A 1 70 ? 4.781 10.304 -8.404 1.00 62.69 70 ASN A N 1
ATOM 529 C CA . ASN A 1 70 ? 6.191 10.702 -8.404 1.00 62.69 70 ASN A CA 1
ATOM 530 C C . ASN A 1 70 ? 6.575 11.608 -7.218 1.00 62.69 70 ASN A C 1
ATOM 532 O O . ASN A 1 70 ? 7.755 11.776 -6.914 1.00 62.69 70 ASN A O 1
ATOM 536 N N . HIS A 1 71 ? 5.591 12.210 -6.546 1.00 64.69 71 HIS A N 1
ATOM 537 C CA . HIS A 1 71 ? 5.787 13.034 -5.356 1.00 64.69 71 HIS A CA 1
ATOM 538 C C . HIS A 1 71 ? 4.926 12.470 -4.233 1.00 64.69 71 HIS A C 1
ATOM 540 O O . HIS A 1 71 ? 3.720 12.357 -4.403 1.00 64.69 71 HIS A O 1
ATOM 546 N N . LEU A 1 72 ? 5.517 12.166 -3.074 1.00 64.12 72 LEU A N 1
ATOM 547 C CA . LEU A 1 72 ? 4.836 11.498 -1.949 1.00 64.12 72 LEU A CA 1
ATOM 548 C C . LEU A 1 72 ? 3.629 12.272 -1.371 1.00 64.12 72 LEU A C 1
ATOM 550 O O . LEU A 1 72 ? 2.911 11.748 -0.530 1.00 64.12 72 LEU A O 1
ATOM 554 N N . TYR A 1 73 ? 3.413 13.520 -1.791 1.00 63.03 73 TYR A N 1
ATOM 555 C CA . TYR A 1 73 ? 2.263 14.341 -1.397 1.00 63.03 73 TYR A CA 1
ATOM 556 C C . TYR A 1 73 ? 1.129 14.339 -2.434 1.00 63.03 73 TYR A C 1
ATOM 558 O O . TYR A 1 73 ? 0.042 14.834 -2.150 1.00 63.03 73 TYR A O 1
ATOM 566 N N . THR A 1 74 ? 1.363 13.776 -3.622 1.00 73.00 74 THR A N 1
ATOM 567 C CA . THR A 1 74 ? 0.391 13.675 -4.715 1.00 73.00 74 THR A CA 1
ATOM 568 C C . THR A 1 74 ? 0.186 12.211 -5.053 1.00 73.00 74 THR A C 1
ATOM 570 O O . THR A 1 74 ? 1.136 11.477 -5.312 1.00 73.00 74 THR A O 1
ATOM 573 N N . GLY A 1 75 ? -1.057 11.759 -5.043 1.00 84.00 75 GLY A N 1
ATOM 574 C CA . GLY A 1 75 ? -1.374 10.367 -5.310 1.00 84.00 75 GLY A CA 1
ATOM 575 C C . GLY A 1 75 ? -2.864 10.113 -5.226 1.00 84.00 75 GLY A C 1
ATOM 576 O O . GLY A 1 75 ? -3.642 11.021 -4.931 1.00 84.00 75 GLY A O 1
ATOM 577 N N . ASP A 1 76 ? -3.225 8.866 -5.464 1.00 89.19 76 ASP A N 1
ATOM 578 C CA . ASP A 1 76 ? -4.602 8.410 -5.412 1.00 89.19 76 ASP A CA 1
ATOM 579 C C . ASP A 1 76 ? -4.918 7.833 -4.032 1.00 89.19 76 ASP A C 1
ATOM 581 O O . ASP A 1 76 ? -4.042 7.340 -3.316 1.00 89.19 76 ASP A O 1
ATOM 585 N N . VAL A 1 77 ? -6.191 7.884 -3.653 1.00 90.06 77 VAL A N 1
ATOM 586 C CA . VAL A 1 77 ? -6.697 7.245 -2.437 1.00 90.06 77 VAL A CA 1
ATOM 587 C C . VAL A 1 77 ? -7.740 6.219 -2.840 1.00 90.06 77 VAL A C 1
ATOM 589 O O . VAL A 1 77 ? -8.732 6.552 -3.487 1.00 90.06 77 VAL A O 1
ATOM 592 N N . PHE A 1 78 ? -7.527 4.975 -2.428 1.00 93.12 78 PHE A N 1
ATOM 593 C CA . PHE A 1 78 ? -8.428 3.862 -2.692 1.00 93.12 78 PHE A CA 1
ATOM 594 C C . PHE A 1 78 ? -9.007 3.314 -1.391 1.00 93.12 78 PHE A C 1
ATOM 596 O O . PHE A 1 78 ? -8.308 3.210 -0.385 1.00 93.12 78 PHE A O 1
ATOM 603 N N . LEU A 1 79 ? -10.278 2.915 -1.426 1.00 92.62 79 LEU A N 1
ATOM 604 C CA . LEU A 1 79 ? -10.897 2.104 -0.380 1.00 92.62 79 LEU A CA 1
ATOM 605 C C . LEU A 1 79 ? -10.933 0.657 -0.861 1.00 92.62 79 LEU A C 1
ATOM 607 O O . LEU A 1 79 ? -11.562 0.360 -1.876 1.00 92.62 79 LEU A O 1
ATOM 611 N N . ILE A 1 80 ? -10.215 -0.226 -0.171 1.00 92.75 80 ILE A N 1
ATOM 612 C CA . ILE A 1 80 ? -9.994 -1.600 -0.629 1.00 92.75 80 ILE A CA 1
ATOM 613 C C . ILE A 1 80 ? -10.252 -2.572 0.523 1.00 92.75 80 ILE A C 1
ATOM 615 O O . ILE A 1 80 ? -9.740 -2.403 1.633 1.00 92.75 80 ILE A O 1
ATOM 619 N N . SER A 1 81 ? -11.035 -3.615 0.247 1.00 92.31 81 SER A N 1
ATOM 620 C CA . SER A 1 81 ? -11.242 -4.729 1.175 1.00 92.31 81 SER A CA 1
ATOM 621 C C . SER A 1 81 ? -9.907 -5.383 1.537 1.00 92.31 81 SER A C 1
ATOM 623 O O . SER A 1 81 ? -9.006 -5.481 0.702 1.00 92.31 81 SER A O 1
ATOM 625 N N . SER A 1 82 ? -9.773 -5.883 2.765 1.00 90.38 82 SER A N 1
ATOM 626 C CA . SER A 1 82 ? -8.546 -6.550 3.227 1.00 90.38 82 SER A CA 1
ATOM 627 C C . SER A 1 82 ? -8.091 -7.693 2.310 1.00 90.38 82 SER A C 1
ATOM 629 O O . SER A 1 82 ? -6.889 -7.887 2.163 1.00 90.38 82 SER A O 1
ATOM 631 N N . ASN A 1 83 ? -9.024 -8.378 1.637 1.00 89.69 83 ASN A N 1
ATOM 632 C CA . ASN A 1 83 ? -8.734 -9.458 0.683 1.00 89.69 83 ASN A CA 1
ATOM 633 C C . ASN A 1 83 ? -8.078 -8.970 -0.623 1.00 89.69 83 ASN A C 1
ATOM 635 O O . ASN A 1 83 ? -7.464 -9.753 -1.343 1.00 89.69 83 ASN A O 1
ATOM 639 N N . GLY A 1 84 ? -8.228 -7.686 -0.956 1.00 90.50 84 GLY A N 1
ATOM 640 C CA . GLY A 1 84 ? -7.625 -7.058 -2.134 1.00 90.50 84 GLY A CA 1
ATOM 641 C C . GLY A 1 84 ? -6.236 -6.471 -1.881 1.00 90.50 84 GLY A C 1
ATOM 642 O O . GLY A 1 84 ? -5.661 -5.877 -2.794 1.00 90.50 84 GLY A O 1
ATOM 643 N N . ILE A 1 85 ? -5.709 -6.604 -0.659 1.00 93.50 85 ILE A N 1
ATOM 644 C CA . ILE A 1 85 ? -4.456 -5.987 -0.226 1.00 93.50 85 ILE A CA 1
ATOM 645 C C . ILE A 1 85 ? -3.443 -7.066 0.121 1.00 93.50 85 ILE A C 1
ATOM 647 O O . ILE A 1 85 ? -3.660 -7.886 1.009 1.00 93.50 85 ILE A O 1
ATOM 651 N N . VAL A 1 86 ? -2.287 -6.998 -0.526 1.00 93.81 86 VAL A N 1
ATOM 652 C CA . VAL A 1 86 ? -1.122 -7.801 -0.171 1.00 93.81 86 VAL A CA 1
ATOM 653 C C . VAL A 1 86 ? -0.249 -6.983 0.777 1.00 93.81 86 VAL A C 1
ATOM 655 O O . VAL A 1 86 ? 0.188 -5.888 0.429 1.00 93.81 86 VAL A O 1
ATOM 658 N N . ARG A 1 87 ? 0.007 -7.502 1.982 1.00 93.50 87 ARG A N 1
ATOM 659 C CA . ARG A 1 87 ? 0.853 -6.846 2.994 1.00 93.50 87 ARG A CA 1
ATOM 660 C C . ARG A 1 87 ? 2.280 -7.393 2.914 1.00 93.50 87 ARG A C 1
ATOM 662 O O . ARG A 1 87 ? 2.511 -8.525 3.355 1.00 93.50 87 ARG A O 1
ATOM 669 N N . PRO A 1 88 ? 3.237 -6.655 2.322 1.00 92.50 88 PRO A N 1
ATOM 670 C CA . PRO A 1 88 ? 4.621 -7.097 2.273 1.00 92.50 88 PRO A CA 1
ATOM 671 C C . PRO A 1 88 ? 5.275 -7.002 3.656 1.00 92.50 88 PRO A C 1
ATOM 673 O O . PRO A 1 88 ? 4.891 -6.191 4.496 1.00 92.50 88 PRO A O 1
ATOM 676 N N . ASN A 1 89 ? 6.328 -7.785 3.863 1.00 89.50 89 ASN A N 1
ATOM 677 C CA . ASN A 1 89 ? 7.235 -7.682 5.001 1.00 89.50 89 ASN A CA 1
ATOM 678 C C . ASN A 1 89 ? 8.177 -6.475 4.829 1.00 89.50 89 ASN A C 1
ATOM 680 O O . ASN A 1 89 ? 9.392 -6.629 4.748 1.00 89.50 89 ASN A O 1
ATOM 684 N N . LEU A 1 90 ? 7.591 -5.284 4.707 1.00 89.88 90 LEU A N 1
ATOM 685 C CA . LEU A 1 90 ? 8.287 -4.008 4.612 1.00 89.88 90 LEU A CA 1
ATOM 686 C C . LEU A 1 90 ? 7.767 -3.065 5.688 1.00 89.88 90 LEU A C 1
ATOM 688 O O . LEU A 1 90 ? 6.561 -2.9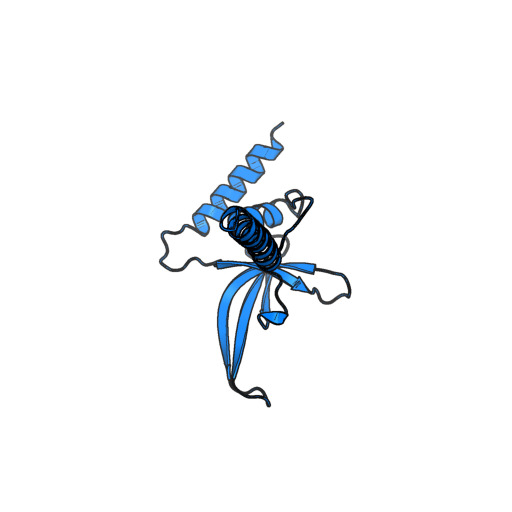25 5.900 1.00 89.88 90 LEU A O 1
ATOM 692 N N . SER A 1 91 ? 8.687 -2.360 6.329 1.00 88.81 91 SER A N 1
ATOM 693 C CA . SER A 1 91 ? 8.348 -1.212 7.154 1.00 88.81 91 SER A CA 1
ATOM 694 C C . SER A 1 91 ? 7.857 -0.046 6.289 1.00 88.81 91 SER A C 1
ATOM 696 O O . SER A 1 91 ? 8.235 0.109 5.127 1.00 88.81 91 SER A O 1
ATOM 698 N N . VAL A 1 92 ? 7.062 0.846 6.887 1.00 86.00 92 VAL A N 1
ATOM 699 C CA . VAL A 1 92 ? 6.630 2.103 6.246 1.00 86.00 92 VAL A CA 1
ATOM 700 C C . VAL A 1 92 ? 7.828 2.905 5.726 1.00 86.00 92 VAL A C 1
ATOM 702 O O . VAL A 1 92 ? 7.764 3.481 4.644 1.00 86.00 92 VAL A O 1
ATOM 705 N N . ARG A 1 93 ? 8.944 2.906 6.466 1.00 84.00 93 ARG A N 1
ATOM 706 C CA . ARG A 1 93 ? 10.178 3.586 6.067 1.00 84.00 93 ARG A CA 1
ATOM 707 C C . ARG A 1 93 ? 10.751 3.022 4.767 1.00 84.00 93 ARG A C 1
ATOM 709 O O . ARG A 1 93 ? 11.065 3.798 3.872 1.00 84.00 93 ARG A O 1
ATOM 716 N N . GLU A 1 94 ? 10.869 1.702 4.655 1.00 86.94 94 GLU A N 1
ATOM 717 C CA . GLU A 1 94 ? 11.364 1.054 3.433 1.00 86.94 94 GLU A CA 1
ATOM 718 C C . GLU A 1 94 ? 10.426 1.324 2.250 1.00 86.94 94 GLU A C 1
ATOM 720 O O . GLU A 1 94 ? 10.887 1.626 1.152 1.00 86.94 94 GLU A O 1
ATOM 725 N N . GLY A 1 95 ? 9.108 1.317 2.483 1.00 88.19 95 GLY A N 1
ATOM 726 C CA . GLY A 1 95 ? 8.128 1.724 1.473 1.00 88.19 95 GLY A CA 1
ATOM 727 C C . GLY A 1 95 ? 8.343 3.163 0.985 1.00 88.19 95 GLY A C 1
ATOM 728 O O . GLY A 1 95 ? 8.309 3.427 -0.215 1.00 88.19 95 GLY A O 1
ATOM 729 N N . ILE A 1 96 ? 8.617 4.105 1.893 1.00 85.44 96 ILE A N 1
ATOM 730 C CA . ILE A 1 96 ?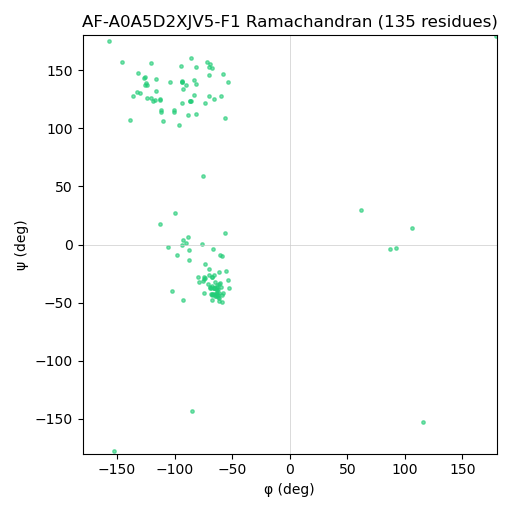 8.919 5.502 1.539 1.00 85.44 96 ILE A CA 1
ATOM 731 C C . ILE A 1 96 ? 10.215 5.594 0.722 1.00 85.44 96 ILE A C 1
ATOM 733 O O . ILE A 1 96 ? 10.266 6.317 -0.273 1.00 85.44 96 ILE A O 1
ATOM 737 N N . GLU A 1 97 ? 11.254 4.849 1.104 1.00 84.25 97 GLU A N 1
ATOM 738 C CA . GLU A 1 97 ? 12.524 4.798 0.369 1.00 84.25 97 GLU A CA 1
ATOM 739 C C . GLU A 1 97 ? 12.337 4.248 -1.058 1.00 84.25 97 GLU A C 1
ATOM 741 O O . GLU A 1 97 ? 12.922 4.780 -2.006 1.00 84.25 97 GLU A O 1
ATOM 746 N N . ILE A 1 98 ? 11.471 3.247 -1.242 1.00 87.81 98 ILE A N 1
ATOM 747 C CA . ILE A 1 98 ? 11.076 2.731 -2.562 1.00 87.81 98 ILE A CA 1
ATOM 748 C C . ILE A 1 98 ? 10.443 3.835 -3.416 1.00 87.81 98 ILE A C 1
ATOM 750 O O . ILE A 1 98 ? 10.859 4.040 -4.553 1.00 87.81 98 ILE A O 1
ATOM 754 N N . VAL A 1 99 ? 9.482 4.578 -2.869 1.00 86.12 99 VAL A N 1
ATOM 755 C CA . VAL A 1 99 ? 8.753 5.615 -3.617 1.00 86.12 99 VAL A CA 1
ATOM 756 C C . VAL A 1 99 ? 9.668 6.783 -3.988 1.00 86.12 99 VAL A C 1
ATOM 758 O O . VAL A 1 99 ? 9.716 7.182 -5.148 1.00 86.12 99 VAL A O 1
ATOM 761 N N . ILE A 1 100 ? 10.451 7.301 -3.036 1.00 82.69 100 ILE A N 1
ATOM 762 C CA . ILE A 1 100 ? 11.369 8.432 -3.272 1.00 82.69 100 ILE A CA 1
ATOM 763 C C . ILE A 1 100 ? 12.455 8.066 -4.286 1.00 82.69 100 ILE A C 1
ATOM 765 O O . ILE A 1 100 ? 12.862 8.899 -5.093 1.00 82.69 100 ILE A O 1
ATOM 769 N N . SER A 1 101 ? 12.935 6.822 -4.249 1.00 83.94 101 SER A N 1
ATOM 770 C CA . SER A 1 101 ? 13.931 6.335 -5.204 1.00 83.94 101 SER A CA 1
ATOM 771 C C . SER A 1 101 ? 13.350 6.024 -6.588 1.00 83.94 101 SER A C 1
ATOM 773 O O . SER A 1 101 ? 14.094 5.570 -7.454 1.00 83.94 101 SER A O 1
ATOM 775 N N . GLY A 1 102 ? 12.046 6.221 -6.815 1.00 84.81 102 GLY A N 1
ATOM 776 C CA . GLY A 1 102 ? 11.392 5.850 -8.071 1.00 84.81 102 GLY A CA 1
ATOM 777 C C . GLY A 1 102 ? 11.450 4.345 -8.348 1.00 84.81 102 GLY A C 1
ATOM 778 O O . GLY A 1 102 ? 11.526 3.933 -9.501 1.00 84.81 102 GLY A O 1
ATOM 779 N N . GLY A 1 103 ? 11.479 3.519 -7.298 1.00 86.31 103 GLY A N 1
ATOM 780 C CA . GLY A 1 103 ? 11.533 2.061 -7.392 1.00 86.31 103 GLY A CA 1
ATOM 781 C C . GLY A 1 103 ? 12.937 1.444 -7.372 1.00 86.31 103 GLY A C 1
ATOM 782 O O . GLY A 1 103 ? 13.049 0.221 -7.343 1.00 86.31 103 GLY A O 1
ATOM 783 N N . MET A 1 104 ? 14.019 2.232 -7.334 1.00 86.75 104 MET A N 1
ATOM 784 C CA . MET A 1 104 ? 15.387 1.677 -7.322 1.00 86.75 104 MET A CA 1
ATOM 785 C C . MET A 1 104 ? 15.717 0.887 -6.046 1.00 86.75 104 MET A C 1
ATOM 787 O O . MET A 1 104 ? 16.567 -0.001 -6.081 1.00 86.75 104 MET A O 1
ATOM 791 N N . SER A 1 105 ? 15.054 1.197 -4.929 1.00 86.88 105 SER A N 1
ATOM 792 C CA . SER A 1 105 ? 15.250 0.511 -3.644 1.00 86.88 105 SER A CA 1
ATOM 793 C C . SER A 1 105 ? 14.352 -0.719 -3.453 1.00 86.88 105 SER A C 1
ATOM 795 O O . SER A 1 105 ? 14.320 -1.277 -2.358 1.00 86.88 105 SER A O 1
ATOM 797 N N . VAL A 1 106 ? 13.596 -1.147 -4.474 1.00 89.19 106 VAL A N 1
ATOM 798 C CA . VAL A 1 106 ? 12.729 -2.333 -4.360 1.00 89.19 106 VAL A CA 1
ATOM 799 C C . VAL A 1 106 ? 13.597 -3.585 -4.164 1.00 89.19 106 VAL A C 1
ATOM 801 O O . VAL A 1 106 ? 14.489 -3.845 -4.978 1.00 89.19 106 VAL A O 1
ATOM 804 N N . PRO A 1 107 ? 13.366 -4.386 -3.107 1.00 87.31 107 PRO A N 1
ATOM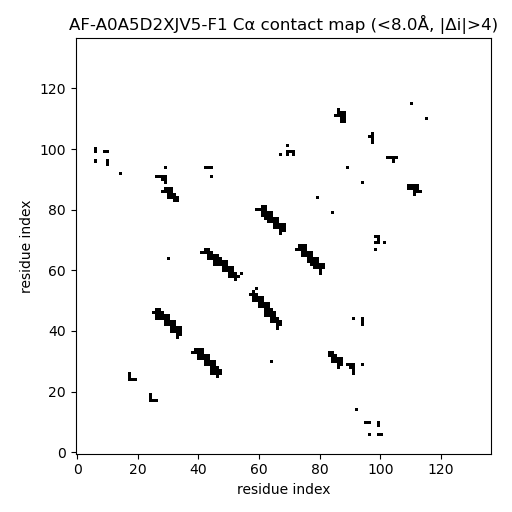 805 C CA . PRO A 1 107 ? 14.121 -5.613 -2.894 1.00 87.31 107 PRO A CA 1
ATOM 806 C C . PRO A 1 107 ? 13.794 -6.648 -3.975 1.00 87.31 107 PRO A C 1
ATOM 808 O O . PRO A 1 107 ? 12.681 -6.708 -4.494 1.00 87.31 107 PRO A O 1
ATOM 811 N N . ARG A 1 108 ? 14.756 -7.529 -4.275 1.00 84.62 108 ARG A N 1
ATOM 812 C CA . ARG A 1 108 ? 14.569 -8.599 -5.276 1.00 84.62 108 ARG A CA 1
ATOM 813 C C . ARG A 1 108 ? 13.456 -9.584 -4.916 1.00 84.62 108 ARG A C 1
ATOM 815 O O . ARG A 1 108 ? 12.942 -10.256 -5.801 1.00 84.62 108 ARG A O 1
ATOM 822 N N . MET A 1 109 ? 13.129 -9.700 -3.632 1.00 85.50 109 MET A N 1
ATOM 823 C CA . MET A 1 109 ? 12.115 -10.611 -3.123 1.00 85.50 109 MET A CA 1
ATOM 824 C C . MET A 1 109 ? 11.254 -9.881 -2.096 1.00 85.50 109 MET A C 1
ATOM 826 O O . MET A 1 109 ? 11.778 -9.272 -1.164 1.00 85.50 109 MET A O 1
ATOM 830 N N . LEU A 1 110 ? 9.937 -9.944 -2.287 1.00 86.19 110 LEU A N 1
ATOM 831 C CA . LEU A 1 110 ? 8.938 -9.446 -1.348 1.00 86.19 110 LEU A CA 1
ATOM 832 C C . LEU A 1 110 ? 8.189 -10.646 -0.780 1.00 86.19 110 LEU A C 1
ATOM 834 O O . LEU A 1 110 ? 7.485 -11.341 -1.508 1.00 86.19 110 LEU A O 1
ATOM 838 N N . THR A 1 111 ? 8.342 -10.881 0.517 1.00 86.38 111 THR A N 1
ATOM 839 C CA . THR A 1 111 ? 7.578 -11.900 1.245 1.00 86.38 111 THR A CA 1
ATOM 840 C C . THR A 1 111 ? 6.350 -11.242 1.858 1.00 86.38 111 THR A C 1
ATOM 842 O O . THR A 1 111 ? 6.44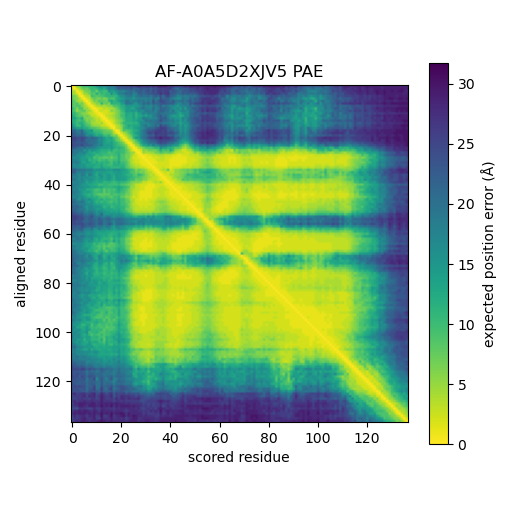2 -10.121 2.361 1.00 86.38 111 THR A O 1
ATOM 845 N N . THR A 1 112 ? 5.199 -11.907 1.826 1.00 85.31 112 THR A N 1
ATOM 846 C CA . THR A 1 112 ? 3.999 -11.421 2.517 1.00 85.31 112 THR A CA 1
ATOM 847 C C . THR A 1 112 ? 4.054 -11.792 3.995 1.00 85.31 112 THR A C 1
ATOM 849 O O . THR A 1 112 ? 4.689 -12.778 4.377 1.00 85.31 112 THR A O 1
ATOM 852 N N . LEU A 1 113 ? 3.398 -11.007 4.850 1.00 78.50 113 LEU A N 1
ATOM 853 C CA . LEU A 1 113 ? 3.308 -11.342 6.276 1.00 78.50 113 LEU A CA 1
ATOM 854 C C . LEU A 1 113 ? 2.620 -12.701 6.495 1.00 78.50 113 LEU A C 1
ATOM 856 O O . LEU A 1 113 ? 3.077 -13.479 7.328 1.00 78.50 113 LEU A O 1
ATOM 860 N N . ASP A 1 114 ? 1.615 -13.028 5.681 1.00 73.31 114 ASP A N 1
ATOM 861 C CA . ASP A 1 114 ? 0.901 -14.309 5.753 1.00 73.31 114 ASP A CA 1
ATOM 862 C C . ASP A 1 114 ? 1.816 -15.504 5.430 1.00 73.31 114 ASP A C 1
ATOM 864 O O . ASP A 1 114 ? 1.753 -16.538 6.093 1.00 73.31 114 ASP A O 1
ATOM 868 N N . ALA A 1 115 ? 2.730 -15.355 4.462 1.00 65.12 115 ALA A N 1
ATOM 869 C CA . ALA A 1 115 ? 3.697 -16.400 4.124 1.00 65.12 115 ALA A CA 1
ATOM 870 C C . ALA A 1 115 ? 4.685 -16.670 5.272 1.00 65.12 115 ALA A C 1
ATOM 872 O O . ALA A 1 115 ? 4.993 -17.825 5.554 1.00 65.12 115 ALA A O 1
ATOM 873 N N . ARG A 1 116 ? 5.120 -15.626 5.996 1.00 60.03 116 ARG A N 1
ATOM 874 C CA . ARG A 1 116 ? 5.998 -15.788 7.171 1.00 60.03 116 ARG A CA 1
ATOM 875 C C . ARG A 1 116 ? 5.315 -16.522 8.320 1.00 60.03 116 ARG A C 1
ATOM 877 O O . ARG A 1 116 ? 5.972 -17.274 9.033 1.00 60.03 116 ARG A O 1
ATOM 884 N N . VAL A 1 117 ? 4.021 -16.276 8.526 1.00 63.12 117 VAL A N 1
ATOM 885 C CA . VAL A 1 117 ? 3.241 -16.984 9.550 1.00 63.12 117 VAL A CA 1
ATOM 886 C C . VAL A 1 117 ? 3.152 -18.468 9.201 1.00 63.12 117 VAL A C 1
ATOM 888 O O . VAL A 1 117 ? 3.384 -19.299 10.074 1.00 63.12 117 VAL A O 1
ATOM 891 N N . ASN A 1 118 ? 2.917 -18.806 7.932 1.00 63.03 118 ASN A N 1
ATOM 892 C CA . ASN A 1 118 ? 2.883 -20.200 7.489 1.00 63.03 118 ASN A CA 1
ATOM 893 C C . ASN A 1 118 ? 4.242 -20.903 7.643 1.00 63.03 118 ASN A C 1
ATOM 895 O O . ASN A 1 118 ? 4.281 -21.999 8.191 1.00 63.03 118 ASN A O 1
ATOM 899 N N . GLU A 1 119 ? 5.354 -20.262 7.267 1.00 67.50 119 GLU A N 1
ATOM 900 C CA . GLU A 1 119 ? 6.704 -20.818 7.478 1.00 67.50 119 GLU A CA 1
ATOM 901 C C . GLU A 1 119 ? 7.016 -21.033 8.970 1.00 67.50 119 GLU A C 1
ATOM 903 O O . GLU A 1 119 ? 7.556 -22.067 9.357 1.00 67.50 119 GLU A O 1
ATOM 908 N N . ALA A 1 120 ? 6.645 -20.085 9.838 1.00 64.62 120 ALA A N 1
ATOM 909 C CA . ALA A 1 120 ? 6.847 -20.219 11.281 1.00 64.62 120 ALA A CA 1
ATOM 910 C C . ALA A 1 120 ? 5.998 -21.349 11.890 1.00 64.62 120 ALA A C 1
ATOM 912 O O . ALA A 1 120 ? 6.470 -22.057 12.780 1.00 64.62 120 ALA A O 1
ATOM 913 N N . ILE A 1 121 ? 4.767 -21.538 11.404 1.00 69.81 121 ILE A N 1
ATOM 914 C CA . ILE A 1 121 ? 3.896 -22.650 11.804 1.00 69.81 121 ILE A CA 1
ATOM 915 C C . ILE A 1 121 ? 4.477 -23.991 11.338 1.00 69.81 121 ILE A C 1
ATOM 917 O O . ILE A 1 121 ? 4.478 -24.942 12.116 1.00 69.81 121 ILE A O 1
ATOM 921 N N . GLU A 1 122 ? 5.004 -24.081 10.114 1.00 68.88 122 GLU A N 1
ATOM 922 C CA . GLU A 1 122 ? 5.657 -25.298 9.613 1.00 68.88 122 GLU A CA 1
ATOM 923 C C . GLU A 1 122 ? 6.898 -25.662 10.439 1.00 68.88 122 GLU A C 1
ATOM 925 O O . GLU A 1 122 ? 7.041 -26.814 10.855 1.00 68.88 122 GLU A O 1
ATOM 930 N N . ILE A 1 123 ? 7.754 -24.683 10.756 1.00 67.62 123 ILE A N 1
ATOM 931 C CA . ILE A 1 123 ? 8.941 -24.881 11.603 1.00 67.62 123 ILE A CA 1
ATOM 932 C C . ILE A 1 123 ? 8.533 -25.346 13.011 1.00 67.62 123 ILE A C 1
ATOM 934 O O . ILE A 1 123 ? 9.063 -26.340 13.505 1.00 67.62 123 ILE A O 1
ATOM 938 N N . ALA A 1 124 ? 7.538 -24.702 13.628 1.00 67.88 124 ALA A N 1
ATOM 939 C CA . ALA A 1 124 ? 7.026 -25.110 14.938 1.00 67.88 124 ALA A CA 1
ATOM 940 C C . ALA A 1 124 ? 6.355 -26.503 14.910 1.00 67.88 124 ALA A C 1
ATOM 942 O O . ALA A 1 124 ? 6.427 -27.263 15.880 1.00 67.88 124 ALA A O 1
ATOM 943 N N . GLY A 1 125 ? 5.722 -26.874 13.792 1.00 59.69 125 GLY A N 1
ATOM 944 C CA . GLY A 1 125 ? 5.154 -28.207 13.569 1.00 59.69 125 GLY A CA 1
ATOM 945 C C . GLY A 1 125 ? 6.217 -29.308 13.456 1.00 59.69 125 GLY A C 1
ATOM 946 O O . GLY A 1 125 ? 6.027 -30.416 13.968 1.00 59.69 125 GLY A O 1
ATOM 947 N N . LEU A 1 126 ? 7.369 -29.002 12.855 1.00 59.34 126 LEU A N 1
ATOM 948 C CA . LEU A 1 126 ? 8.524 -29.905 12.765 1.00 59.34 126 LEU A CA 1
ATOM 949 C C . LEU A 1 126 ? 9.191 -30.135 14.138 1.00 59.34 126 LEU A C 1
ATOM 951 O O . LEU A 1 126 ? 9.568 -31.265 14.465 1.00 59.34 126 LEU A O 1
ATOM 955 N N . GLU A 1 127 ? 9.269 -29.111 14.991 1.00 57.75 127 GLU A N 1
ATOM 956 C CA . GLU A 1 127 ? 9.818 -29.238 16.354 1.00 57.75 127 GLU A CA 1
ATOM 957 C C . GLU A 1 127 ? 8.927 -30.096 17.277 1.00 57.75 127 GLU A C 1
ATOM 959 O O . GLU A 1 127 ? 9.427 -30.938 18.036 1.00 57.75 127 GLU A O 1
ATOM 964 N N . ASN A 1 128 ? 7.599 -29.988 17.151 1.00 54.12 128 ASN A N 1
ATOM 965 C CA . ASN A 1 128 ? 6.659 -30.837 17.900 1.00 54.12 128 ASN A CA 1
ATOM 966 C C . ASN A 1 128 ? 6.713 -32.318 17.482 1.00 54.12 128 ASN A C 1
ATOM 968 O O . ASN A 1 128 ? 6.476 -33.204 18.305 1.00 54.12 128 ASN A O 1
ATOM 972 N N . SER A 1 129 ? 7.085 -32.598 16.230 1.00 52.16 129 SER A N 1
ATOM 973 C CA . SER A 1 129 ? 7.252 -33.962 15.706 1.00 52.16 129 SER A CA 1
ATOM 974 C C . SER A 1 129 ? 8.492 -34.659 16.285 1.00 52.16 129 SER A C 1
ATOM 976 O O . SER A 1 129 ? 8.484 -35.861 16.540 1.00 52.16 129 SER A O 1
ATOM 978 N N . THR A 1 130 ? 9.558 -33.897 16.543 1.00 54.16 130 THR A N 1
ATOM 979 C CA . THR A 1 130 ? 10.849 -34.420 17.029 1.00 54.16 130 THR A CA 1
ATOM 980 C C . THR A 1 130 ? 10.820 -34.708 18.538 1.00 54.16 130 THR A C 1
ATOM 982 O O . THR A 1 130 ? 11.480 -35.625 19.034 1.00 54.16 130 THR A O 1
ATOM 985 N N . THR A 1 131 ? 9.976 -33.985 19.278 1.00 52.94 131 THR A N 1
ATOM 986 C CA . THR A 1 131 ? 9.829 -34.154 20.732 1.00 52.94 131 THR A CA 1
ATOM 987 C C . THR A 1 131 ? 9.040 -35.423 21.101 1.00 52.94 131 THR A C 1
ATOM 989 O O . THR A 1 131 ? 9.355 -36.061 22.104 1.00 52.94 131 THR A O 1
ATOM 992 N N . GLN A 1 132 ? 8.082 -35.872 20.275 1.00 48.34 132 GLN A N 1
ATOM 993 C CA . GLN A 1 132 ? 7.340 -37.122 20.532 1.00 48.34 132 GLN A CA 1
ATOM 994 C C . GLN A 1 132 ? 8.152 -38.401 20.270 1.00 48.34 132 GLN A C 1
ATOM 996 O O . GLN A 1 132 ? 7.923 -39.402 20.944 1.00 48.34 132 GLN A O 1
ATOM 1001 N N . VAL A 1 133 ? 9.124 -38.386 19.350 1.00 52.97 133 VAL A N 1
ATOM 1002 C CA . VAL A 1 133 ? 9.952 -39.576 19.060 1.00 52.97 133 VAL A CA 1
ATOM 1003 C C . VAL A 1 133 ? 10.982 -39.833 20.170 1.00 52.97 133 VAL A C 1
ATOM 1005 O O . VAL A 1 133 ? 11.321 -40.980 20.443 1.00 52.97 133 VAL A O 1
ATOM 1008 N N . THR A 1 134 ? 11.420 -38.788 20.879 1.00 53.47 134 THR A N 1
ATOM 1009 C CA . THR A 1 134 ? 12.458 -38.898 21.925 1.00 53.47 134 THR A CA 1
ATOM 1010 C C . THR A 1 134 ? 11.889 -39.234 23.316 1.00 53.47 134 THR A C 1
ATOM 1012 O O . THR A 1 134 ? 12.637 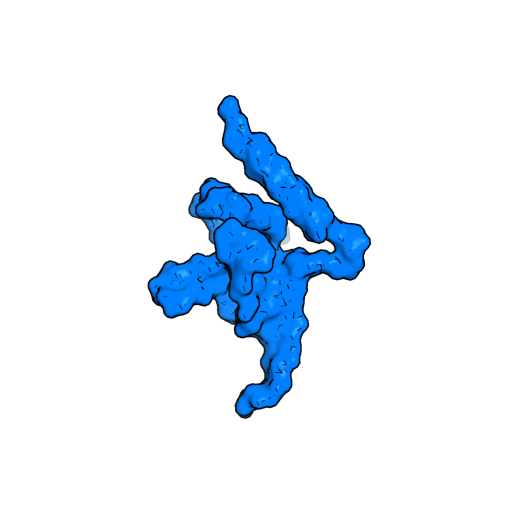-39.617 24.206 1.00 53.47 134 THR A O 1
ATOM 1015 N N . ALA A 1 135 ? 10.568 -39.133 23.516 1.00 52.12 135 ALA A N 1
ATOM 1016 C CA . ALA A 1 135 ? 9.894 -39.496 24.771 1.00 52.12 135 ALA A CA 1
ATOM 1017 C C . ALA A 1 135 ? 9.364 -40.947 24.801 1.00 52.12 135 ALA A C 1
ATOM 1019 O O . ALA A 1 135 ? 8.776 -41.363 25.798 1.00 52.12 135 ALA A O 1
ATOM 1020 N N . ALA A 1 136 ? 9.549 -41.707 23.715 1.00 50.56 136 ALA A N 1
ATOM 1021 C CA . ALA A 1 136 ? 9.108 -43.098 23.577 1.00 50.56 136 ALA A CA 1
ATOM 1022 C C . ALA A 1 136 ? 10.274 -44.108 23.502 1.00 50.56 136 ALA A C 1
ATOM 1024 O O . ALA A 1 136 ? 10.073 -45.231 23.041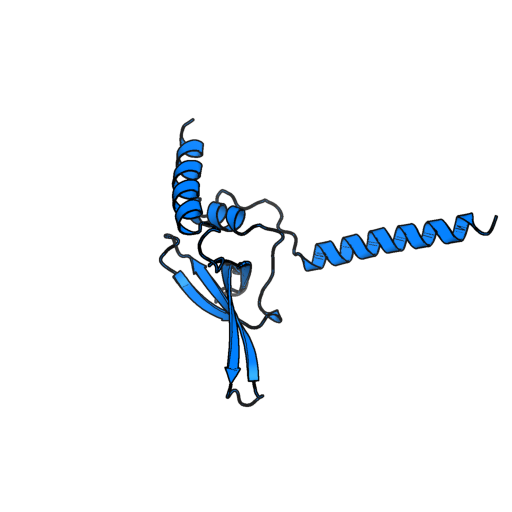 1.00 50.56 136 ALA A O 1
ATOM 1025 N N . SER A 1 137 ? 11.485 -43.717 23.921 1.00 42.09 137 SER A N 1
ATOM 1026 C CA . SER A 1 137 ? 12.667 -44.594 24.017 1.00 42.09 137 SER A CA 1
ATOM 1027 C C . SER A 1 137 ? 13.158 -44.713 25.452 1.00 42.09 137 SER A C 1
ATOM 1029 O O . SER A 1 137 ? 13.292 -43.654 26.103 1.00 42.09 137 SER A O 1
#

Radius of gyration: 19.7 Å; Cα contacts (8 Å, |Δi|>4): 180; chains: 1; bounding box: 56×60×40 Å

Organism: Gossypium mustelinum (NCBI:txid34275)